Protein AF-A0A8J6ZXJ0-F1 (afdb_monomer)

Mean predicted aligned error: 5.17 Å

Structure (mmCIF, N/CA/C/O backbone):
data_AF-A0A8J6ZXJ0-F1
#
_entry.id   AF-A0A8J6ZXJ0-F1
#
loop_
_atom_site.group_PDB
_atom_site.id
_atom_site.type_symbol
_atom_site.label_atom_id
_atom_site.label_alt_id
_atom_site.label_comp_id
_atom_site.label_asym_id
_atom_site.label_entity_id
_atom_site.label_seq_id
_atom_site.pdbx_PDB_ins_code
_atom_site.Cartn_x
_atom_site.Cartn_y
_atom_site.Cartn_z
_atom_site.occupancy
_atom_site.B_iso_or_equiv
_atom_site.auth_seq_id
_atom_site.auth_comp_id
_atom_site.auth_asym_id
_atom_site.auth_atom_id
_atom_site.pdbx_PDB_model_num
ATOM 1 N N . MET A 1 1 ? 26.095 -15.054 -1.520 1.00 47.34 1 MET A N 1
ATOM 2 C CA . MET A 1 1 ? 24.834 -14.624 -0.868 1.00 47.34 1 MET A CA 1
ATOM 3 C C . MET A 1 1 ? 24.062 -13.733 -1.834 1.00 47.34 1 MET A C 1
ATOM 5 O O . MET A 1 1 ? 24.653 -12.843 -2.434 1.00 47.34 1 MET A O 1
ATOM 9 N N . ASN A 1 2 ? 22.791 -14.058 -2.074 1.00 55.03 2 ASN A N 1
ATOM 10 C CA . ASN A 1 2 ? 22.010 -13.626 -3.237 1.00 55.03 2 ASN A CA 1
ATOM 11 C C . ASN A 1 2 ? 21.391 -12.225 -3.019 1.00 55.03 2 ASN A C 1
ATOM 13 O O . ASN A 1 2 ? 20.303 -12.095 -2.470 1.00 55.03 2 ASN A O 1
ATOM 17 N N . ARG A 1 3 ? 22.077 -11.151 -3.437 1.00 62.56 3 ARG A N 1
ATOM 18 C CA . ARG A 1 3 ? 21.595 -9.759 -3.260 1.00 62.56 3 ARG A CA 1
ATOM 19 C C . ARG A 1 3 ? 20.240 -9.493 -3.934 1.00 62.56 3 ARG A C 1
ATOM 21 O O . ARG A 1 3 ? 19.454 -8.688 -3.443 1.00 62.56 3 ARG A O 1
ATOM 28 N N . GLY A 1 4 ? 19.948 -10.197 -5.031 1.00 64.38 4 GLY A N 1
ATOM 29 C CA . GLY A 1 4 ? 18.679 -10.074 -5.754 1.00 64.38 4 GLY A CA 1
ATOM 30 C C . GLY A 1 4 ? 17.470 -10.606 -4.978 1.00 64.38 4 GLY A C 1
ATOM 31 O O . GLY A 1 4 ? 16.390 -10.027 -5.075 1.00 64.38 4 GLY A O 1
ATOM 32 N N . SER A 1 5 ? 17.637 -11.654 -4.160 1.00 68.44 5 SER A N 1
ATOM 33 C CA . SER A 1 5 ? 16.529 -12.184 -3.353 1.00 68.44 5 SER A CA 1
ATOM 34 C C . SER A 1 5 ? 16.183 -11.243 -2.202 1.00 68.44 5 SER A C 1
ATOM 36 O O . SER A 1 5 ? 15.011 -10.980 -1.973 1.00 68.44 5 SER A O 1
ATOM 38 N N . GLN A 1 6 ? 17.190 -10.656 -1.548 1.00 71.44 6 GLN A N 1
ATOM 39 C CA . GLN A 1 6 ? 16.987 -9.685 -0.468 1.00 71.44 6 GLN A CA 1
ATOM 40 C C . GLN A 1 6 ? 16.284 -8.412 -0.956 1.00 71.44 6 GLN A C 1
ATOM 42 O O . GLN A 1 6 ? 15.354 -7.941 -0.309 1.00 71.44 6 GLN A O 1
ATOM 47 N N . GLN A 1 7 ? 16.665 -7.878 -2.122 1.00 73.19 7 GLN A N 1
ATOM 48 C CA . GLN A 1 7 ? 15.980 -6.716 -2.703 1.00 73.19 7 GLN A CA 1
ATOM 49 C C . GLN A 1 7 ? 14.524 -7.015 -3.069 1.00 73.19 7 GLN A C 1
ATOM 51 O O . GLN A 1 7 ? 13.657 -6.170 -2.857 1.00 73.19 7 GLN A O 1
ATOM 56 N N . LYS A 1 8 ? 14.245 -8.212 -3.598 1.00 76.69 8 LYS A N 1
ATOM 57 C CA . LYS A 1 8 ? 12.877 -8.647 -3.901 1.00 76.69 8 LYS A CA 1
ATOM 58 C C . LYS A 1 8 ? 12.035 -8.759 -2.625 1.00 76.69 8 LYS A C 1
ATOM 60 O O . LYS A 1 8 ? 10.906 -8.284 -2.607 1.00 76.69 8 LYS A O 1
ATOM 65 N N . THR A 1 9 ? 12.602 -9.299 -1.546 1.00 83.75 9 THR A N 1
ATOM 66 C CA . THR A 1 9 ? 11.940 -9.357 -0.234 1.00 83.75 9 THR A CA 1
ATOM 67 C C . THR A 1 9 ? 11.635 -7.962 0.314 1.00 83.75 9 THR A C 1
ATOM 69 O O . THR A 1 9 ? 10.505 -7.713 0.720 1.00 83.75 9 THR A O 1
ATOM 72 N N . LEU A 1 10 ? 12.590 -7.027 0.252 1.00 85.62 10 LEU A N 1
ATOM 73 C CA . LEU A 1 10 ? 12.393 -5.654 0.734 1.00 85.62 10 LEU A CA 1
ATOM 74 C C . LEU A 1 10 ? 11.319 -4.896 -0.059 1.00 85.62 10 LEU A C 1
ATOM 76 O O . LEU A 1 10 ? 10.487 -4.214 0.531 1.00 85.62 10 LEU A O 1
ATOM 80 N N . ARG A 1 11 ? 11.288 -5.036 -1.391 1.00 88.62 11 ARG A N 1
ATOM 81 C CA . ARG A 1 11 ? 10.241 -4.422 -2.233 1.00 88.62 11 ARG A CA 1
ATOM 82 C C . ARG A 1 11 ? 8.852 -4.948 -1.884 1.00 88.62 11 ARG A C 1
ATOM 84 O O . ARG A 1 11 ? 7.909 -4.162 -1.776 1.00 88.62 11 ARG A O 1
ATOM 91 N N . ARG A 1 12 ? 8.743 -6.259 -1.661 1.00 90.12 12 ARG A N 1
ATOM 92 C CA . ARG A 1 12 ? 7.496 -6.904 -1.248 1.00 90.12 12 ARG A CA 1
ATOM 93 C C . ARG A 1 12 ? 7.048 -6.426 0.135 1.00 90.12 12 ARG A C 1
ATOM 95 O O . ARG A 1 12 ? 5.899 -6.031 0.285 1.00 90.12 12 ARG A O 1
ATOM 102 N N . GLN A 1 13 ? 7.951 -6.385 1.115 1.00 90.62 13 GLN A N 1
ATOM 103 C CA . GLN A 1 13 ? 7.658 -5.885 2.466 1.00 90.62 13 GLN A CA 1
ATOM 104 C C . GLN A 1 13 ? 7.227 -4.413 2.459 1.00 90.62 13 GLN A C 1
ATOM 106 O O . GLN A 1 13 ? 6.214 -4.071 3.065 1.00 90.62 13 GLN A O 1
ATOM 111 N N . ASN A 1 14 ? 7.927 -3.554 1.711 1.00 92.38 14 ASN A N 1
ATOM 112 C CA . ASN A 1 14 ? 7.549 -2.146 1.563 1.00 92.38 14 ASN A CA 1
ATOM 113 C C . ASN A 1 14 ? 6.167 -1.988 0.918 1.00 92.38 14 ASN A C 1
ATOM 115 O O . ASN A 1 14 ? 5.397 -1.123 1.319 1.00 92.38 14 ASN A O 1
ATOM 119 N N . THR A 1 15 ? 5.833 -2.845 -0.048 1.00 94.31 15 THR A N 1
ATOM 120 C CA . THR A 1 15 ? 4.510 -2.851 -0.689 1.00 94.31 15 THR A CA 1
ATOM 121 C C . THR A 1 15 ? 3.408 -3.256 0.289 1.00 94.31 15 THR A C 1
ATOM 123 O O . THR A 1 15 ? 2.369 -2.601 0.339 1.00 94.31 15 THR A O 1
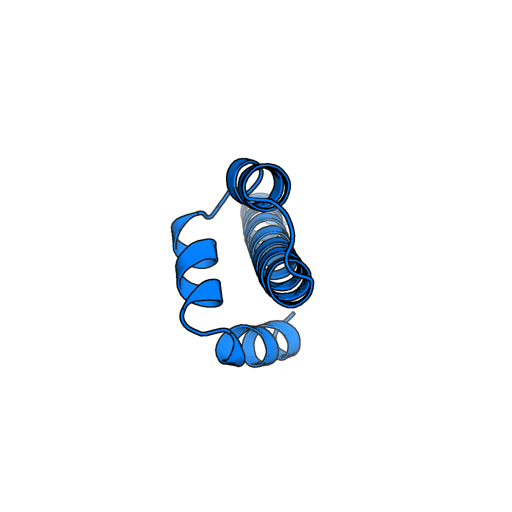ATOM 126 N N . ILE A 1 16 ? 3.641 -4.288 1.106 1.00 93.88 16 ILE A N 1
ATOM 127 C CA . ILE A 1 16 ? 2.701 -4.716 2.154 1.00 93.88 16 ILE A CA 1
ATOM 128 C C . ILE A 1 16 ? 2.489 -3.589 3.175 1.00 93.88 16 ILE A C 1
ATOM 130 O O . ILE A 1 16 ? 1.353 -3.289 3.541 1.00 93.88 16 ILE A O 1
ATOM 134 N N . LEU A 1 17 ? 3.566 -2.923 3.605 1.00 94.00 17 LEU A N 1
ATOM 135 C CA . LEU A 1 17 ? 3.486 -1.793 4.532 1.00 94.00 17 LEU A CA 1
ATOM 136 C C . LEU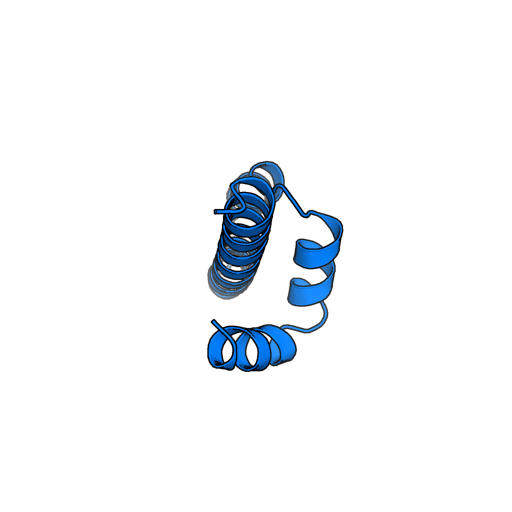 A 1 17 ? 2.718 -0.607 3.931 1.00 94.00 17 LEU A C 1
ATO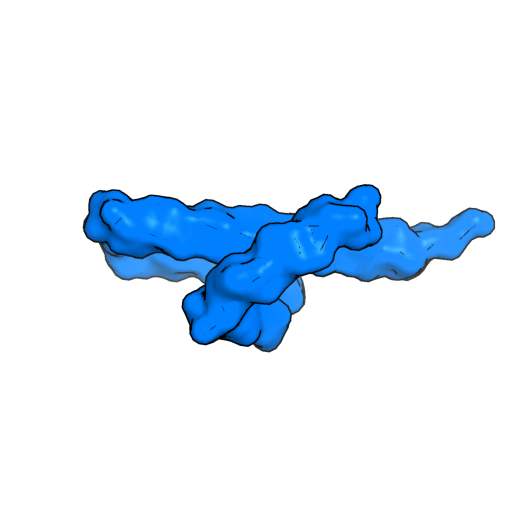M 138 O O . LEU A 1 17 ? 1.883 -0.014 4.611 1.00 94.00 17 LEU A O 1
ATOM 142 N N . ALA A 1 18 ? 2.955 -0.290 2.657 1.00 95.12 18 ALA A N 1
ATOM 143 C CA . ALA A 1 18 ? 2.224 0.762 1.962 1.00 95.12 18 ALA A CA 1
ATOM 144 C C . ALA A 1 18 ? 0.727 0.438 1.853 1.00 95.12 18 ALA A C 1
ATOM 146 O O . ALA A 1 18 ? -0.095 1.314 2.107 1.00 95.12 18 ALA A O 1
ATOM 147 N N . ALA A 1 19 ? 0.361 -0.812 1.543 1.00 95.62 19 ALA A N 1
ATOM 148 C CA . ALA A 1 19 ? -1.039 -1.241 1.481 1.00 95.62 19 ALA A CA 1
ATOM 149 C C . ALA A 1 19 ? -1.741 -1.100 2.843 1.00 95.62 19 ALA A C 1
ATOM 151 O O . ALA A 1 19 ? -2.841 -0.554 2.916 1.00 95.62 19 ALA A O 1
ATOM 152 N N . LYS A 1 20 ? -1.078 -1.498 3.939 1.00 94.75 20 LYS A N 1
ATOM 153 C CA . LYS A 1 20 ? -1.581 -1.272 5.307 1.00 94.75 20 LYS A CA 1
ATOM 154 C C . LYS A 1 20 ? -1.813 0.202 5.601 1.00 94.75 20 LYS A C 1
ATOM 156 O O . LYS A 1 20 ? -2.855 0.563 6.140 1.00 94.75 20 LYS A O 1
ATOM 161 N N . HIS A 1 21 ? -0.830 1.038 5.274 1.00 95.31 21 HIS A N 1
ATOM 162 C CA . HIS A 1 21 ? -0.910 2.471 5.522 1.00 95.31 21 HIS A CA 1
ATOM 163 C C . HIS A 1 21 ? -2.054 3.100 4.721 1.00 95.31 21 HIS A C 1
ATOM 165 O O . HIS A 1 21 ? -2.864 3.825 5.283 1.00 95.31 21 HIS A O 1
ATOM 171 N N . PHE A 1 22 ? -2.192 2.737 3.445 1.00 96.00 22 PHE A N 1
ATOM 172 C CA . PHE A 1 22 ? -3.285 3.191 2.587 1.00 96.00 22 PHE A CA 1
ATOM 173 C C . PHE A 1 22 ? -4.664 2.847 3.168 1.00 96.00 22 PHE A C 1
ATOM 175 O O . PHE A 1 22 ? -5.524 3.718 3.270 1.00 96.00 22 PHE A O 1
ATOM 182 N N . LEU A 1 23 ? -4.868 1.599 3.601 1.00 95.12 23 LEU A N 1
ATOM 183 C CA . LEU A 1 23 ? -6.123 1.157 4.222 1.00 95.12 23 LEU A CA 1
ATOM 184 C C . LEU A 1 23 ? -6.422 1.906 5.529 1.00 95.12 23 LEU A C 1
ATOM 186 O O . LEU A 1 23 ? -7.565 2.289 5.770 1.00 95.12 23 LEU A O 1
ATOM 190 N N . ALA A 1 24 ? -5.401 2.139 6.357 1.00 95.44 24 ALA A N 1
ATOM 191 C CA . ALA A 1 24 ? -5.549 2.884 7.603 1.00 95.44 24 ALA A CA 1
ATOM 192 C C . ALA A 1 24 ? -5.930 4.353 7.360 1.00 95.44 24 ALA A C 1
ATOM 194 O O . ALA A 1 24 ? -6.778 4.878 8.077 1.00 95.44 24 ALA A O 1
ATOM 195 N N . GLU A 1 25 ? -5.340 5.000 6.354 1.00 95.94 25 GLU A N 1
ATOM 196 C CA . GLU A 1 25 ? -5.654 6.387 5.992 1.00 95.94 25 GLU A CA 1
ATOM 197 C C . GLU A 1 25 ? -7.032 6.512 5.324 1.00 95.94 25 GLU A C 1
ATOM 199 O O . GLU A 1 25 ? -7.779 7.436 5.640 1.00 95.94 25 GLU A O 1
ATOM 204 N N . MET A 1 26 ? -7.455 5.538 4.507 1.00 92.69 26 MET A N 1
ATOM 205 C CA . MET A 1 26 ? -8.842 5.489 4.014 1.00 92.69 26 MET A CA 1
ATOM 206 C C . MET A 1 26 ? -9.860 5.420 5.157 1.00 92.69 26 MET A C 1
ATOM 208 O O . MET A 1 26 ? -10.890 6.083 5.099 1.00 92.69 26 MET A O 1
ATOM 212 N N . GLY A 1 27 ? -9.568 4.657 6.216 1.00 92.12 27 GLY A N 1
ATOM 213 C CA . GLY A 1 27 ? -10.423 4.578 7.406 1.00 92.12 27 GLY A CA 1
ATOM 214 C C . 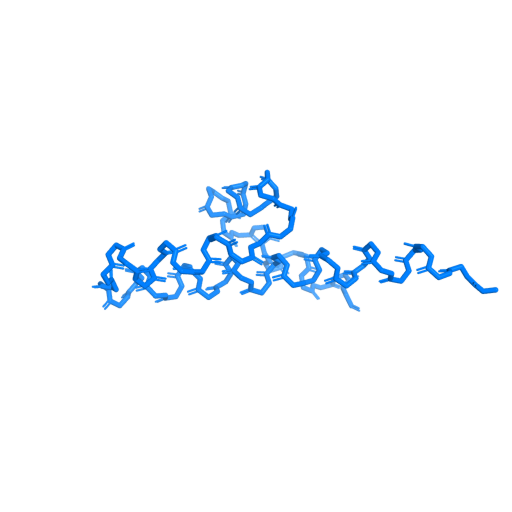GLY A 1 27 ? -10.480 5.865 8.242 1.00 92.12 27 GLY A C 1
ATOM 215 O O . GLY A 1 27 ? -11.294 5.947 9.159 1.00 92.12 27 GLY A O 1
ATOM 216 N N . LYS A 1 28 ? -9.624 6.851 7.947 1.00 94.62 28 LYS A N 1
ATOM 217 C CA . LYS A 1 28 ? -9.581 8.176 8.587 1.00 94.62 28 LYS A CA 1
ATOM 218 C C . LYS A 1 28 ? -10.120 9.291 7.683 1.00 94.62 28 LYS A C 1
ATOM 220 O O . LYS A 1 28 ? -9.888 10.459 7.982 1.00 94.62 28 LYS A O 1
ATOM 225 N N . ASP A 1 29 ? -10.783 8.942 6.580 1.00 92.75 29 ASP A N 1
ATOM 226 C CA . ASP A 1 29 ? -11.247 9.890 5.562 1.00 92.75 29 ASP A CA 1
ATOM 227 C C . ASP A 1 29 ? -10.109 10.742 4.960 1.00 92.75 29 ASP A C 1
ATOM 229 O O . ASP A 1 29 ? -10.301 11.918 4.638 1.00 92.75 29 ASP A O 1
ATOM 233 N N . ALA A 1 30 ? -8.912 10.159 4.804 1.00 93.38 30 ALA A N 1
ATOM 234 C CA . ALA A 1 30 ? -7.781 10.844 4.183 1.00 93.38 30 ALA A CA 1
ATOM 235 C C . ALA A 1 30 ? -8.123 11.347 2.775 1.00 93.38 30 ALA A C 1
ATOM 237 O O . ALA A 1 30 ? -8.877 10.730 2.011 1.00 93.38 30 ALA A O 1
ATOM 238 N N . SER A 1 31 ? -7.532 12.480 2.410 1.00 95.31 31 SER A N 1
ATOM 239 C CA . SER A 1 31 ? -7.748 13.100 1.111 1.00 95.31 31 SER A CA 1
ATOM 240 C C . SER A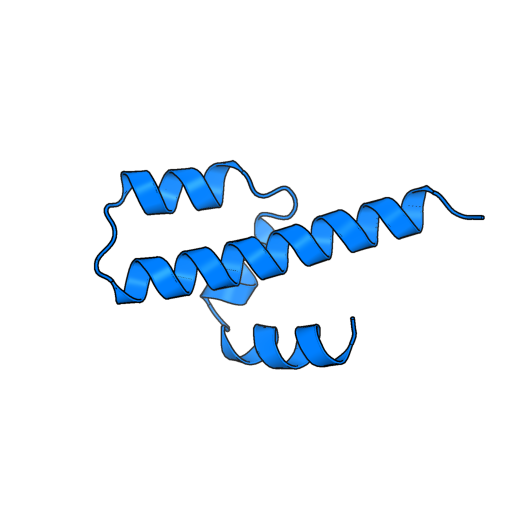 1 31 ? -7.229 12.221 -0.029 1.00 95.31 31 SER A C 1
ATOM 242 O O . SER A 1 31 ? -6.298 11.424 0.113 1.00 95.31 31 SER A O 1
ATOM 244 N N . SER A 1 32 ? -7.786 12.417 -1.227 1.00 93.06 32 SER A N 1
ATOM 245 C CA . SER A 1 32 ? -7.300 11.723 -2.424 1.00 93.06 32 SER A CA 1
ATOM 246 C C . SER A 1 32 ? -5.824 12.017 -2.724 1.00 93.06 32 SER A C 1
ATOM 248 O O . SER A 1 32 ? -5.163 11.189 -3.343 1.00 93.06 32 SER A O 1
ATOM 250 N N . GLU A 1 33 ? -5.300 13.169 -2.293 1.00 95.00 33 GLU A N 1
ATOM 251 C CA . GLU A 1 33 ? -3.886 13.526 -2.444 1.00 95.00 33 GLU A CA 1
ATOM 252 C C . GLU A 1 33 ? -2.987 12.693 -1.521 1.00 95.00 33 GLU A C 1
ATOM 254 O O . GLU A 1 33 ? -1.993 12.134 -1.983 1.00 95.00 33 GLU A O 1
ATOM 259 N N . GLU A 1 34 ? -3.370 12.527 -0.254 1.00 92.25 34 GLU A N 1
ATOM 260 C CA . GLU A 1 34 ? -2.645 11.691 0.714 1.00 92.25 34 GLU A CA 1
ATOM 261 C C . GLU A 1 34 ? -2.638 10.219 0.289 1.00 92.25 34 GLU A C 1
ATOM 263 O O . GLU A 1 34 ? -1.593 9.563 0.284 1.00 92.25 34 GLU A O 1
ATOM 268 N N . LEU A 1 35 ? -3.787 9.708 -0.157 1.00 94.00 35 LEU A N 1
ATOM 269 C CA . LEU A 1 35 ? -3.912 8.344 -0.672 1.00 94.00 35 LEU A CA 1
ATOM 270 C C . LEU A 1 35 ? -3.076 8.138 -1.942 1.00 94.00 35 LEU A C 1
ATOM 272 O O . LEU A 1 35 ? -2.387 7.123 -2.085 1.00 94.00 35 LEU A O 1
ATOM 276 N N . ARG A 1 36 ? -3.082 9.119 -2.852 1.00 93.50 36 ARG A N 1
ATOM 277 C CA . ARG A 1 36 ? -2.263 9.087 -4.067 1.00 93.50 36 ARG A CA 1
ATOM 278 C C . ARG A 1 36 ? -0.773 9.108 -3.747 1.00 93.50 36 ARG A C 1
ATOM 280 O O . ARG A 1 36 ? -0.030 8.343 -4.354 1.00 93.50 36 ARG A O 1
ATOM 287 N N . PHE A 1 37 ? -0.341 9.919 -2.783 1.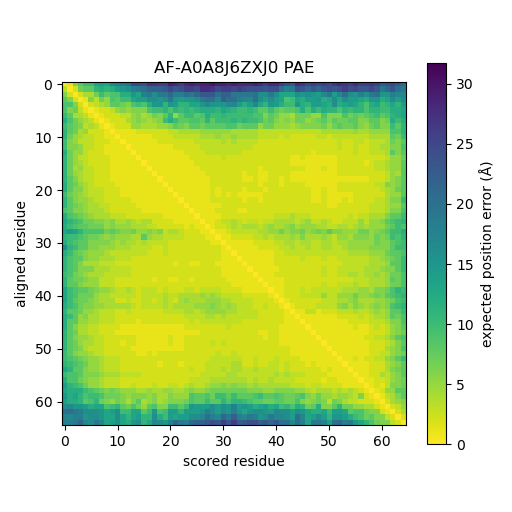00 93.25 37 PHE A N 1
ATOM 288 C CA . PHE A 1 37 ? 1.056 9.958 -2.358 1.00 93.25 37 PHE A CA 1
ATOM 289 C C . PHE A 1 37 ? 1.543 8.577 -1.905 1.00 93.25 37 PHE A C 1
ATOM 291 O O . PHE A 1 37 ? 2.646 8.161 -2.256 1.00 93.25 37 PHE A O 1
ATOM 298 N N . ILE A 1 38 ? 0.713 7.827 -1.178 1.00 92.19 38 ILE A N 1
ATOM 299 C CA . ILE A 1 38 ? 1.052 6.464 -0.756 1.00 92.19 38 ILE A CA 1
ATOM 300 C C . ILE A 1 38 ? 1.176 5.539 -1.972 1.00 92.19 38 ILE A C 1
ATOM 302 O O . ILE A 1 38 ? 2.173 4.829 -2.088 1.00 92.19 38 ILE A O 1
ATOM 306 N N . ALA A 1 39 ? 0.202 5.567 -2.886 1.00 92.12 39 ALA A N 1
ATOM 307 C CA . ALA A 1 39 ? 0.176 4.697 -4.064 1.00 92.12 39 ALA A CA 1
ATOM 308 C C . ALA A 1 39 ? 1.338 4.963 -5.043 1.00 92.12 39 ALA A C 1
ATOM 310 O O . ALA A 1 39 ? 1.937 4.016 -5.556 1.00 92.12 39 ALA A O 1
ATOM 311 N N . ASP A 1 40 ? 1.701 6.232 -5.256 1.00 92.19 40 ASP A N 1
ATOM 312 C CA . ASP A 1 40 ? 2.749 6.648 -6.201 1.00 92.19 40 ASP A CA 1
ATOM 313 C C . ASP A 1 40 ? 4.160 6.185 -5.773 1.00 92.19 40 ASP A C 1
ATOM 315 O O . ASP A 1 40 ? 5.067 6.092 -6.601 1.00 92.19 40 ASP A O 1
ATOM 319 N N . ASN A 1 41 ? 4.358 5.843 -4.495 1.00 87.81 41 ASN A N 1
ATOM 320 C CA . ASN A 1 41 ? 5.651 5.408 -3.954 1.00 87.81 41 ASN A CA 1
ATOM 321 C C . ASN A 1 41 ? 5.850 3.879 -3.954 1.00 87.81 41 ASN A C 1
ATOM 323 O O . ASN A 1 41 ? 6.881 3.383 -3.485 1.00 87.81 41 ASN A O 1
ATOM 327 N N . VAL A 1 42 ? 4.896 3.103 -4.477 1.00 92.88 42 VAL A N 1
ATOM 328 C CA . VAL A 1 42 ? 4.946 1.637 -4.409 1.00 92.88 42 VAL A CA 1
ATOM 329 C C . VAL A 1 42 ? 5.598 1.020 -5.642 1.00 92.88 42 VAL A C 1
ATOM 331 O O . VAL A 1 42 ? 5.253 1.310 -6.781 1.00 92.88 42 VAL A O 1
ATOM 334 N N . THR A 1 43 ? 6.536 0.097 -5.415 1.00 89.38 43 THR A N 1
ATOM 335 C CA . THR A 1 43 ? 7.263 -0.580 -6.502 1.00 89.38 43 THR A CA 1
ATOM 336 C C . THR A 1 43 ? 6.502 -1.779 -7.084 1.00 89.38 43 THR A C 1
ATOM 338 O O . THR A 1 43 ? 6.608 -2.038 -8.280 1.00 89.38 43 THR A O 1
ATOM 341 N N . GLU A 1 44 ? 5.733 -2.525 -6.279 1.00 92.44 44 GLU A N 1
ATOM 342 C CA . GLU A 1 44 ? 4.909 -3.654 -6.749 1.00 92.44 44 GLU A CA 1
ATOM 343 C C . GLU A 1 44 ? 3.422 -3.266 -6.815 1.00 92.44 44 GLU A C 1
ATOM 345 O O . GLU A 1 44 ? 2.598 -3.740 -6.036 1.00 92.44 44 GLU A O 1
ATOM 350 N N . ILE A 1 45 ? 3.060 -2.398 -7.766 1.00 93.25 45 ILE A N 1
ATOM 351 C CA . ILE A 1 45 ? 1.712 -1.806 -7.847 1.00 93.25 45 ILE A CA 1
ATOM 352 C C . ILE A 1 45 ? 0.573 -2.832 -7.998 1.00 93.25 45 ILE A C 1
ATOM 354 O O . ILE A 1 45 ? -0.517 -2.630 -7.473 1.00 93.25 45 ILE A O 1
ATOM 358 N N . ALA A 1 46 ? 0.818 -3.962 -8.668 1.00 94.88 46 ALA A N 1
ATOM 359 C CA . ALA A 1 46 ? -0.179 -5.027 -8.790 1.00 94.88 46 ALA A CA 1
ATOM 360 C C . ALA A 1 46 ? -0.463 -5.703 -7.438 1.00 94.88 46 ALA A C 1
ATOM 362 O O . ALA A 1 46 ? -1.619 -5.924 -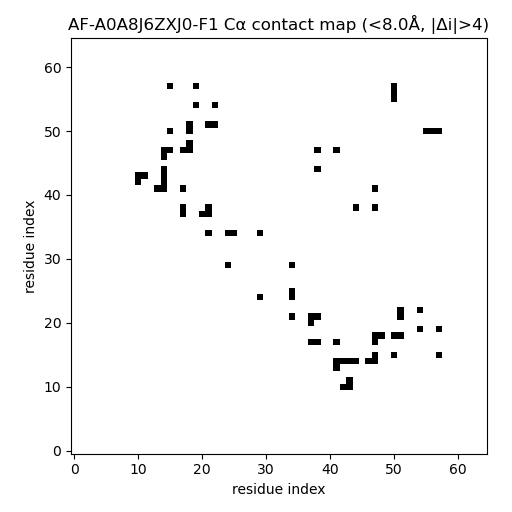7.091 1.00 94.88 46 ALA A O 1
ATOM 363 N N . LEU A 1 47 ? 0.588 -5.985 -6.657 1.00 94.00 47 LEU A N 1
ATOM 364 C CA . LEU A 1 47 ? 0.446 -6.539 -5.310 1.00 94.00 47 LEU A CA 1
ATOM 365 C C . LEU A 1 47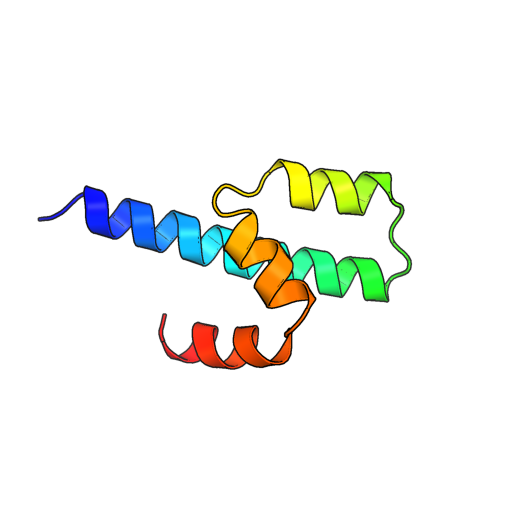 ? -0.235 -5.531 -4.380 1.00 94.00 47 LEU A C 1
ATOM 367 O O . LEU A 1 47 ? -1.085 -5.915 -3.587 1.00 94.00 47 LEU A O 1
ATOM 371 N N . PHE A 1 48 ? 0.101 -4.249 -4.501 1.00 96.50 48 PHE A N 1
ATOM 372 C CA . PHE A 1 48 ? -0.526 -3.182 -3.726 1.00 96.50 48 PHE A CA 1
ATOM 373 C C . PHE A 1 48 ? -2.051 -3.162 -3.885 1.00 96.50 48 PHE A C 1
ATOM 375 O O . PHE A 1 48 ? -2.769 -3.290 -2.896 1.00 96.50 48 PHE A O 1
ATOM 382 N N . TRP A 1 49 ? -2.551 -3.074 -5.122 1.00 96.25 49 TRP A N 1
ATOM 383 C CA . TRP A 1 49 ? -3.995 -3.051 -5.372 1.00 96.25 49 TRP A CA 1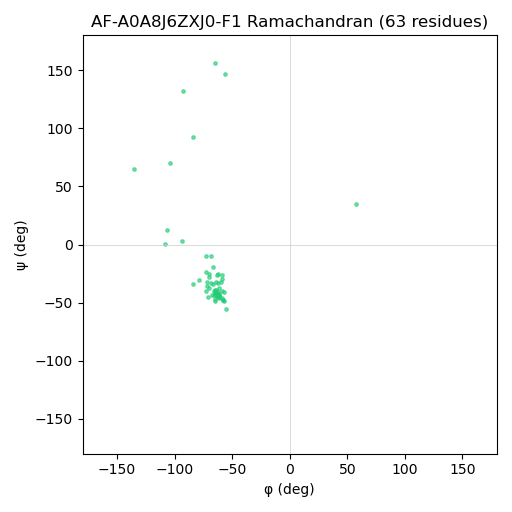
ATOM 384 C C . TRP A 1 49 ? -4.681 -4.371 -5.022 1.00 96.25 49 TRP A C 1
ATOM 386 O O . TRP A 1 49 ? -5.806 -4.351 -4.527 1.00 96.25 49 TRP A O 1
ATOM 396 N N . HIS A 1 50 ? -3.996 -5.505 -5.209 1.00 96.12 50 HIS A N 1
ATOM 397 C CA . HIS A 1 50 ? -4.489 -6.807 -4.756 1.00 96.12 50 HIS A CA 1
ATOM 398 C C . HIS A 1 50 ? -4.741 -6.819 -3.244 1.00 96.12 50 HIS A C 1
ATOM 400 O O . HIS A 1 50 ? -5.820 -7.210 -2.814 1.00 96.12 50 HIS A O 1
ATOM 406 N N . LEU A 1 51 ? -3.792 -6.333 -2.441 1.00 95.56 51 LEU A N 1
ATOM 407 C CA . LEU A 1 51 ? -3.925 -6.292 -0.980 1.00 95.56 51 LEU A CA 1
ATOM 408 C C . LEU A 1 51 ? -4.964 -5.276 -0.496 1.00 95.56 51 LEU A C 1
ATOM 410 O O . LEU A 1 51 ? -5.565 -5.480 0.550 1.00 95.56 51 LEU A O 1
ATOM 414 N N . ILE A 1 52 ? -5.206 -4.199 -1.245 1.00 95.12 52 ILE A N 1
ATOM 415 C CA . ILE A 1 52 ? -6.290 -3.254 -0.933 1.00 95.12 52 ILE A CA 1
ATOM 416 C C . ILE A 1 52 ? -7.658 -3.896 -1.182 1.00 95.12 52 ILE A C 1
ATOM 418 O O . ILE A 1 52 ? -8.585 -3.670 -0.409 1.00 95.12 52 ILE A O 1
ATOM 422 N N . GLY A 1 53 ? -7.782 -4.707 -2.237 1.00 95.12 53 GLY A N 1
ATOM 423 C CA . GLY A 1 53 ? -8.992 -5.482 -2.513 1.00 95.12 53 GLY A CA 1
ATOM 424 C C . GLY A 1 53 ? -9.202 -6.671 -1.569 1.00 95.12 53 GLY A C 1
ATOM 425 O O . GLY A 1 53 ? -10.340 -7.094 -1.402 1.00 95.12 53 GLY A O 1
ATOM 426 N N . ASN A 1 54 ? -8.127 -7.179 -0.955 1.00 96.06 54 ASN A N 1
ATOM 427 C CA . ASN A 1 54 ? -8.117 -8.367 -0.092 1.00 96.06 54 ASN A CA 1
ATOM 428 C C . ASN A 1 54 ? -7.293 -8.098 1.192 1.00 96.06 54 ASN A C 1
ATOM 430 O O . ASN A 1 54 ? -6.211 -8.671 1.381 1.00 96.06 54 ASN A O 1
ATOM 434 N N . PRO A 1 55 ? -7.732 -7.169 2.065 1.00 92.81 55 PRO A N 1
ATOM 435 C CA . PRO A 1 55 ? -6.956 -6.724 3.226 1.00 92.81 55 PRO A CA 1
ATOM 436 C C . PRO A 1 55 ? -6.657 -7.840 4.239 1.00 92.81 55 PRO A C 1
ATOM 438 O O . PRO A 1 55 ? -5.654 -7.777 4.948 1.00 92.81 55 PRO A O 1
ATOM 441 N N . GLU A 1 56 ? -7.474 -8.888 4.302 1.00 92.88 56 GLU A N 1
ATOM 442 C CA . GLU A 1 56 ? -7.265 -10.075 5.135 1.00 92.88 56 GLU A CA 1
ATOM 443 C C . GLU A 1 56 ? -6.004 -10.873 4.761 1.00 92.88 56 GLU A C 1
ATOM 445 O O . GLU A 1 56 ? -5.397 -11.530 5.616 1.00 92.88 56 GLU A O 1
ATOM 450 N N . GLU A 1 57 ? -5.549 -10.785 3.508 1.00 92.06 57 GLU A N 1
ATOM 451 C CA . GLU A 1 57 ? -4.319 -11.447 3.067 1.00 92.06 57 GLU A CA 1
ATOM 452 C C . GLU A 1 57 ? -3.067 -10.805 3.674 1.00 92.06 57 GLU A C 1
ATOM 454 O O . GLU A 1 57 ? -2.048 -11.475 3.858 1.00 92.06 57 GLU A O 1
ATOM 459 N N . ILE A 1 58 ? -3.140 -9.526 4.053 1.00 88.81 58 ILE A N 1
ATOM 460 C CA . ILE A 1 58 ? -2.028 -8.797 4.669 1.00 88.81 58 ILE A CA 1
ATOM 461 C C . ILE A 1 58 ? -1.581 -9.487 5.964 1.00 88.81 58 ILE A C 1
ATOM 463 O O . ILE A 1 58 ? -0.386 -9.715 6.158 1.00 88.81 58 ILE A O 1
ATOM 467 N N . SER A 1 59 ? -2.525 -9.868 6.829 1.00 81.94 59 SER A N 1
ATOM 468 C CA . SER A 1 59 ? -2.227 -10.560 8.092 1.00 81.94 59 SER A CA 1
ATOM 469 C C . SER A 1 59 ? -1.594 -11.934 7.869 1.00 81.94 59 SER A C 1
ATOM 471 O O . SER A 1 59 ? -0.752 -12.365 8.653 1.00 81.94 59 SER A O 1
ATOM 473 N N . SER A 1 60 ? -1.962 -12.611 6.780 1.00 80.06 60 SER A N 1
ATOM 474 C CA . SER A 1 60 ? -1.381 -13.905 6.405 1.00 80.06 60 SER A CA 1
ATOM 475 C C . SER A 1 60 ? 0.060 -13.768 5.905 1.00 80.06 60 SER A C 1
ATOM 477 O O . SER A 1 60 ? 0.881 -14.658 6.127 1.00 80.06 60 SER A O 1
ATOM 479 N N . LEU A 1 61 ? 0.383 -12.645 5.257 1.00 79.12 61 LEU A N 1
ATOM 480 C CA . LEU A 1 61 ? 1.725 -12.344 4.754 1.00 79.12 61 LEU A CA 1
ATOM 481 C C . LEU A 1 61 ? 2.681 -11.863 5.852 1.00 79.12 61 LEU A C 1
ATOM 483 O O . LEU A 1 61 ? 3.873 -12.151 5.770 1.00 79.12 61 LEU A O 1
ATOM 487 N N . ASP A 1 62 ? 2.178 -11.184 6.885 1.00 65.12 62 ASP A N 1
ATOM 488 C CA . ASP A 1 62 ? 2.979 -10.801 8.058 1.00 65.12 62 ASP A CA 1
ATOM 489 C C . ASP A 1 62 ? 3.517 -12.006 8.829 1.00 65.12 62 ASP A C 1
ATOM 491 O O . ASP A 1 62 ? 4.614 -11.952 9.374 1.00 65.12 62 ASP A O 1
ATOM 495 N N . LEU A 1 63 ? 2.762 -13.105 8.861 1.00 59.28 63 LEU A N 1
ATOM 496 C CA . LEU A 1 63 ? 3.146 -14.332 9.565 1.00 59.28 63 LEU A CA 1
ATOM 497 C C . LEU A 1 63 ? 4.272 -15.110 8.861 1.00 59.28 63 LEU A C 1
ATOM 499 O O . LEU A 1 63 ? 4.797 -16.067 9.427 1.00 59.28 63 LEU A O 1
ATOM 503 N N . GLN A 1 64 ? 4.624 -14.731 7.629 1.00 53.62 64 GLN A N 1
ATOM 504 C CA . GLN A 1 64 ? 5.649 -15.390 6.811 1.00 53.62 64 GLN A CA 1
ATOM 505 C C . GLN A 1 64 ? 6.941 -14.565 6.650 1.00 53.62 64 GLN A C 1
ATOM 507 O O . GLN A 1 64 ? 7.851 -15.018 5.949 1.00 53.62 64 GLN A O 1
ATOM 512 N N . ALA A 1 65 ? 7.016 -13.370 7.248 1.00 49.94 65 ALA A N 1
ATOM 513 C CA . ALA A 1 65 ? 8.172 -12.467 7.209 1.00 49.94 65 ALA A CA 1
ATOM 514 C C . ALA A 1 65 ? 9.078 -12.634 8.439 1.00 49.94 65 ALA A C 1
ATOM 516 O O . ALA A 1 65 ? 10.309 -12.491 8.252 1.00 49.94 65 ALA A O 1
#

Secondary structure (DSSP, 8-state):
--HHHHHHHHHHHHHHHHHHHHHHHHTTT--HHHHHHHHHT-S-HHHHHHHHH-THHHHHHHTT-

Sequence (65 aa):
MNRGSQQKTLRRQNTILAAKHFLAEMGKDASSEELRFIADNVTEIALFWHLIGNPEEISSLDLQA

Solvent-accessible surface area (backbone atoms only — not comparable to full-atom values): 3781 Å² total; per-residue (Å²): 133,68,66,68,58,56,53,53,50,50,46,51,51,53,22,54,52,42,32,52,50,44,55,56,38,57,77,67,73,53,50,72,65,62,49,43,56,52,60,75,73,44,85,44,57,70,59,29,56,49,37,64,77,39,57,74,54,51,64,60,52,62,78,75,110

pLDDT: mean 86.85, std 12.83, range [47.34, 96.5]

Nearest PDB structures (foldseek):
  8cwy-assembly1_B  TM=6.050E-01  e=9.472E+00  synthetic construct
  8cwy-assembly1_F  TM=6.048E-01  e=9.472E+00  synthetic construct

Radius of gyration: 12.53 Å; Cα contacts (8 Å, |Δi|>4): 40; chains: 1; bounding box: 36×29×18 Å

Foldseek 3Di:
DDPVVVVVVVLLVLLLVLLVVLLVCVVVVHDPVVSVVSQVPHPCNVVSVVCNVVVVVSVVVVVVD

Organism: NCBI:txid1828758